Protein AF-X1L3H1-F1 (afdb_monomer_lite)

Sequence (135 aa):
ASFNFASYADCFVSENLIREFIQEKNIPLSDVAQSEVVKWKDREMDNKEKGNISIEIRKHSNDLSYLDMDYLANLVDKKDPAKEACLSRDAREYKPLRDGLAHTARLTKQAKQKLRTVYDNIKGRIVKLLAGEGG

Structure (mmCIF, N/CA/C/O backbone):
data_AF-X1L3H1-F1
#
_entry.id   AF-X1L3H1-F1
#
loop_
_atom_site.group_PDB
_atom_site.id
_atom_site.type_symbol
_atom_site.label_atom_id
_atom_site.label_alt_id
_atom_site.label_comp_id
_atom_site.label_asym_id
_atom_site.label_entity_id
_atom_site.label_seq_id
_atom_site.pdbx_PDB_ins_code
_atom_site.Cartn_x
_atom_site.Cartn_y
_atom_site.Cartn_z
_atom_site.occupancy
_atom_site.B_iso_or_equiv
_atom_site.auth_seq_id
_atom_site.auth_comp_id
_atom_site.auth_asym_id
_atom_site.auth_atom_id
_atom_site.pdbx_PDB_model_num
ATOM 1 N N . ALA A 1 1 ? 15.271 -22.513 -0.963 1.00 50.09 1 ALA A N 1
ATOM 2 C CA . ALA A 1 1 ? 15.007 -21.148 -0.457 1.00 50.09 1 ALA A CA 1
ATOM 3 C C . ALA A 1 1 ? 13.628 -21.133 0.191 1.00 50.09 1 ALA A C 1
ATOM 5 O O . ALA A 1 1 ? 12.683 -21.542 -0.465 1.00 50.09 1 ALA A O 1
ATOM 6 N N . SER A 1 2 ? 13.494 -20.730 1.457 1.00 58.44 2 SER A N 1
ATOM 7 C CA . SER A 1 2 ? 12.176 -20.621 2.102 1.00 58.44 2 SER A CA 1
ATOM 8 C C . SER A 1 2 ? 11.509 -19.326 1.645 1.00 58.44 2 SER A C 1
ATOM 10 O O . SER A 1 2 ? 12.011 -18.237 1.930 1.00 58.44 2 SER A O 1
ATOM 12 N N . PHE A 1 3 ? 10.429 -19.438 0.878 1.00 60.53 3 PHE A N 1
ATOM 13 C CA . PHE A 1 3 ? 9.717 -18.290 0.325 1.00 60.53 3 PHE A CA 1
ATOM 14 C C . PHE A 1 3 ? 8.995 -17.503 1.423 1.00 60.53 3 PHE A C 1
ATOM 16 O O . PHE A 1 3 ? 8.439 -18.082 2.354 1.00 60.53 3 PHE A O 1
ATOM 23 N N . ASN A 1 4 ? 8.977 -16.172 1.313 1.00 72.12 4 ASN A N 1
ATOM 24 C CA . ASN A 1 4 ? 8.278 -15.306 2.264 1.00 72.12 4 ASN A CA 1
ATOM 25 C C . ASN A 1 4 ? 6.812 -15.053 1.868 1.00 72.12 4 ASN A C 1
ATOM 27 O O . ASN A 1 4 ? 6.299 -13.961 2.090 1.00 72.12 4 ASN A O 1
ATOM 31 N N . PHE A 1 5 ? 6.155 -16.041 1.245 1.00 83.12 5 PHE A N 1
ATOM 32 C CA . PHE A 1 5 ? 4.827 -15.882 0.637 1.00 83.12 5 PHE A CA 1
ATOM 33 C C . PHE A 1 5 ? 3.778 -15.357 1.615 1.00 83.12 5 PHE A C 1
ATOM 35 O O . PHE A 1 5 ? 3.002 -14.488 1.242 1.00 83.12 5 PHE A O 1
ATOM 42 N N . ALA A 1 6 ? 3.806 -15.813 2.870 1.00 89.12 6 ALA A N 1
ATOM 43 C CA . ALA A 1 6 ? 2.904 -15.307 3.901 1.00 89.12 6 ALA A CA 1
ATOM 44 C C . ALA A 1 6 ? 3.066 -13.793 4.122 1.00 89.12 6 ALA A C 1
ATOM 46 O O . ALA A 1 6 ? 2.075 -13.083 4.173 1.00 89.12 6 ALA A O 1
ATOM 47 N N . SER A 1 7 ? 4.300 -13.276 4.158 1.00 91.75 7 SER A N 1
ATOM 48 C CA . SER A 1 7 ? 4.533 -11.834 4.314 1.00 91.75 7 SER A CA 1
ATOM 49 C C . SER A 1 7 ? 4.129 -11.030 3.077 1.00 91.75 7 SER A C 1
ATOM 51 O O . SER A 1 7 ? 3.600 -9.935 3.218 1.00 91.75 7 SER A O 1
ATOM 53 N N . TYR A 1 8 ? 4.331 -11.566 1.867 1.00 90.69 8 TYR A N 1
ATOM 54 C CA . TYR A 1 8 ? 3.786 -10.938 0.656 1.00 90.69 8 TYR A CA 1
ATOM 55 C C . TYR A 1 8 ? 2.255 -10.902 0.683 1.00 90.69 8 TYR A C 1
ATOM 57 O O . TYR A 1 8 ? 1.668 -9.892 0.304 1.00 90.69 8 TYR A O 1
ATOM 65 N N . ALA A 1 9 ? 1.618 -11.977 1.154 1.00 92.44 9 ALA A N 1
ATOM 66 C CA . ALA A 1 9 ? 0.175 -12.032 1.327 1.00 92.44 9 ALA A CA 1
ATOM 67 C C . ALA A 1 9 ? -0.304 -11.018 2.375 1.00 92.44 9 ALA A C 1
ATOM 69 O O . ALA A 1 9 ? -1.241 -10.284 2.090 1.00 92.44 9 ALA A O 1
ATOM 70 N N . ASP A 1 10 ? 0.360 -10.901 3.530 1.00 94.62 10 ASP A N 1
ATOM 71 C CA . ASP A 1 10 ? 0.020 -9.889 4.540 1.00 94.62 10 ASP A CA 1
ATOM 72 C C . ASP A 1 10 ? 0.088 -8.468 3.942 1.00 94.62 10 ASP A C 1
ATOM 74 O O . ASP A 1 10 ? -0.826 -7.671 4.150 1.00 94.62 10 ASP A O 1
ATOM 78 N N . CYS A 1 11 ? 1.112 -8.160 3.133 1.00 94.69 11 CYS A N 1
ATOM 79 C CA . CYS A 1 11 ? 1.208 -6.883 2.415 1.00 94.69 11 CYS A CA 1
ATOM 80 C C . CYS A 1 11 ? 0.068 -6.663 1.422 1.00 94.69 11 CYS A C 1
ATOM 82 O O . CYS A 1 11 ? -0.632 -5.651 1.477 1.00 94.69 11 CYS A O 1
ATOM 84 N N . PHE A 1 12 ? -0.142 -7.639 0.543 1.00 93.88 12 PHE A N 1
ATOM 85 C CA . PHE A 1 12 ? -1.186 -7.580 -0.468 1.00 93.88 12 PHE A CA 1
ATOM 86 C C . PHE A 1 12 ? -2.571 -7.394 0.159 1.00 93.88 12 PHE A C 1
ATOM 88 O O . PHE A 1 12 ? -3.336 -6.539 -0.281 1.00 93.88 12 PHE A O 1
ATOM 95 N N . VAL A 1 13 ? -2.899 -8.163 1.198 1.00 95.62 13 VAL A N 1
ATOM 96 C CA . VAL A 1 13 ? -4.204 -8.073 1.860 1.00 95.62 13 VAL A CA 1
ATOM 97 C C . VAL A 1 13 ? -4.339 -6.743 2.601 1.00 95.62 13 VAL A C 1
ATOM 99 O O . VAL A 1 13 ? -5.393 -6.126 2.505 1.00 95.62 13 VAL A O 1
ATOM 102 N N . SER A 1 14 ? -3.293 -6.258 3.281 1.00 96.50 14 SER A N 1
ATOM 103 C CA . SER A 1 14 ? -3.345 -4.966 3.985 1.00 96.50 14 SER A CA 1
ATOM 104 C C . SER A 1 14 ? -3.719 -3.816 3.045 1.00 96.50 14 SER A C 1
ATOM 106 O O . SER A 1 14 ? -4.617 -3.041 3.357 1.00 96.50 14 SER A O 1
ATOM 108 N N . GLU A 1 15 ? -3.067 -3.715 1.882 1.00 95.81 15 GLU A N 1
ATOM 109 C CA . GLU A 1 15 ? -3.351 -2.642 0.920 1.00 95.81 15 GLU A CA 1
ATOM 110 C C . GLU A 1 15 ? -4.745 -2.789 0.307 1.00 95.81 15 GLU A C 1
ATOM 112 O O . GLU A 1 15 ? -5.484 -1.810 0.203 1.00 95.81 15 GLU A O 1
ATOM 117 N N . ASN A 1 16 ? -5.129 -4.007 -0.087 1.00 95.62 16 ASN A N 1
ATOM 118 C CA . ASN A 1 16 ? -6.415 -4.216 -0.748 1.00 95.62 16 ASN A CA 1
ATOM 119 C C . ASN A 1 16 ? -7.609 -4.062 0.198 1.00 95.62 16 ASN A C 1
ATOM 121 O O . ASN A 1 16 ? -8.628 -3.557 -0.251 1.00 95.62 16 ASN A O 1
ATOM 125 N N . LEU A 1 17 ? -7.473 -4.367 1.493 1.00 96.25 17 LEU A N 1
ATOM 126 C CA . LEU A 1 17 ? -8.522 -4.074 2.478 1.00 96.25 17 LEU A CA 1
ATOM 127 C C . LEU A 1 17 ? -8.872 -2.581 2.514 1.00 96.25 17 LEU A C 1
ATOM 129 O O . LEU A 1 17 ? -10.044 -2.217 2.561 1.00 96.25 17 LEU A O 1
ATOM 133 N N . ILE A 1 18 ? -7.864 -1.706 2.465 1.00 97.00 18 ILE A N 1
ATOM 134 C CA . ILE A 1 18 ? -8.102 -0.258 2.457 1.00 97.00 18 ILE A CA 1
ATOM 135 C C . ILE A 1 18 ? -8.690 0.181 1.112 1.00 97.00 18 ILE A C 1
ATOM 137 O O . ILE A 1 18 ? -9.610 0.997 1.088 1.00 97.00 18 ILE A O 1
ATOM 141 N N . ARG A 1 19 ? -8.211 -0.377 -0.010 1.00 96.69 19 ARG A N 1
ATOM 142 C CA . ARG A 1 19 ? -8.785 -0.086 -1.336 1.00 96.69 19 ARG A CA 1
ATOM 143 C C . ARG A 1 19 ? -10.264 -0.464 -1.404 1.00 96.69 19 ARG A C 1
ATOM 145 O O . ARG A 1 19 ? -11.063 0.360 -1.837 1.00 96.69 19 ARG A O 1
ATOM 152 N N . GLU A 1 20 ? -10.619 -1.663 -0.951 1.00 95.31 20 GLU A N 1
ATOM 153 C CA . GLU A 1 20 ? -12.005 -2.138 -0.904 1.00 95.31 20 GLU A CA 1
ATOM 154 C C . GLU A 1 20 ? -12.868 -1.219 -0.036 1.00 95.31 20 GLU A C 1
ATOM 156 O O . GLU A 1 20 ? -13.930 -0.791 -0.480 1.00 95.31 20 GLU A O 1
ATOM 161 N N . PHE A 1 21 ? -12.378 -0.814 1.142 1.00 96.31 21 PHE A N 1
ATOM 162 C CA . PHE A 1 21 ? -13.085 0.135 2.004 1.00 96.31 21 PHE A CA 1
ATOM 163 C C . PHE A 1 21 ? -13.328 1.490 1.317 1.00 96.31 21 PHE A C 1
ATOM 165 O O . PHE A 1 21 ? -14.444 2.009 1.352 1.00 96.31 21 PHE A O 1
ATOM 172 N N . ILE A 1 22 ? -12.306 2.064 0.671 1.00 96.75 22 ILE A N 1
ATOM 173 C CA . ILE A 1 22 ? -12.417 3.333 -0.072 1.00 96.75 22 ILE A CA 1
ATOM 174 C C . ILE A 1 22 ? -13.473 3.221 -1.174 1.00 96.75 22 ILE A C 1
ATOM 176 O O . ILE A 1 22 ? -14.286 4.132 -1.334 1.00 96.75 22 ILE A O 1
ATOM 180 N N . GLN A 1 23 ? -13.479 2.108 -1.913 1.00 95.06 23 GLN A N 1
ATOM 181 C CA . GLN A 1 23 ? -14.458 1.858 -2.969 1.00 95.06 23 GLN A CA 1
ATOM 182 C C . GLN A 1 23 ? -15.873 1.706 -2.408 1.00 95.06 23 GLN A C 1
ATOM 184 O O . GLN A 1 23 ? -16.792 2.352 -2.902 1.00 95.06 23 GLN A O 1
ATOM 189 N N . GLU A 1 24 ? -16.055 0.900 -1.362 1.00 94.81 24 GLU A N 1
ATOM 190 C CA . GLU A 1 24 ? -17.360 0.660 -0.738 1.00 94.81 24 GLU A CA 1
ATOM 191 C C . GLU A 1 24 ? -17.968 1.955 -0.180 1.00 94.81 24 GLU A C 1
ATOM 193 O O . GLU A 1 24 ? -19.162 2.215 -0.332 1.00 94.81 24 GLU A O 1
ATOM 198 N N . LYS A 1 25 ? -17.136 2.803 0.43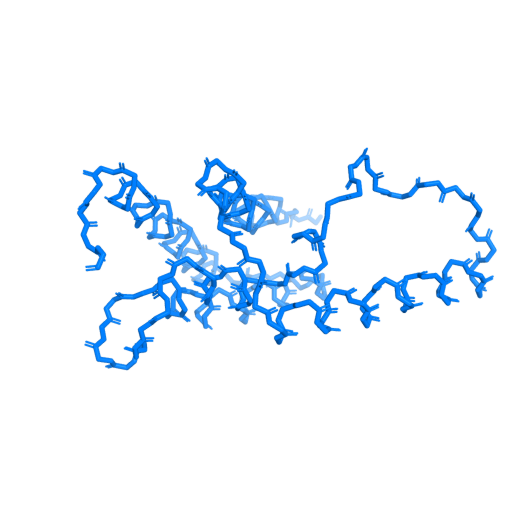3 1.00 95.25 25 LYS A N 1
ATOM 199 C CA . LYS A 1 25 ? -17.552 4.092 0.999 1.00 95.25 25 LYS A CA 1
ATOM 200 C C . LYS A 1 25 ? -17.577 5.235 -0.018 1.00 95.25 25 LYS A C 1
ATOM 202 O O . LYS A 1 25 ? -17.951 6.342 0.358 1.00 95.25 25 LYS A O 1
ATOM 207 N N . ASN A 1 26 ? -17.223 4.981 -1.281 1.00 95.19 26 ASN A N 1
ATOM 208 C CA . ASN A 1 26 ? -17.106 5.986 -2.344 1.00 95.19 26 ASN A CA 1
ATOM 209 C C . ASN A 1 26 ? -16.283 7.216 -1.916 1.00 95.19 26 ASN A C 1
ATOM 211 O O . ASN A 1 26 ? -16.664 8.357 -2.180 1.00 95.19 26 ASN A O 1
ATOM 215 N N . ILE A 1 27 ? -15.165 6.990 -1.220 1.00 95.88 27 ILE A N 1
ATOM 216 C CA . ILE A 1 27 ? -14.309 8.080 -0.741 1.00 95.88 27 ILE A CA 1
ATOM 217 C C . ILE A 1 27 ? -13.592 8.705 -1.951 1.00 95.88 27 ILE A C 1
ATOM 219 O O . ILE A 1 27 ? -12.885 7.990 -2.668 1.00 95.88 27 ILE A O 1
ATOM 223 N N . PRO A 1 28 ? -13.750 10.020 -2.200 1.00 96.06 28 PRO A N 1
ATOM 224 C CA . PRO A 1 28 ? -13.120 10.677 -3.336 1.00 96.06 28 PRO A CA 1
ATOM 225 C C . PRO A 1 28 ? -11.605 10.796 -3.145 1.00 96.06 28 PRO A C 1
ATOM 227 O O . PRO A 1 28 ? -11.104 10.941 -2.028 1.00 96.06 28 PRO A O 1
ATOM 230 N N . LEU A 1 29 ? -10.867 10.789 -4.256 1.00 97.06 29 LEU A N 1
ATOM 231 C CA . LEU A 1 29 ? -9.436 11.074 -4.236 1.00 97.06 29 LEU A CA 1
ATOM 232 C C . LEU A 1 29 ? -9.192 12.551 -3.920 1.00 97.06 29 LEU A C 1
ATOM 234 O O . LEU A 1 29 ? -9.860 13.433 -4.451 1.00 97.06 29 LEU A O 1
ATOM 238 N N . SER A 1 30 ? -8.196 12.815 -3.075 1.00 96.50 30 SER A N 1
ATOM 239 C CA . SER A 1 30 ? -7.659 14.169 -2.903 1.00 96.50 30 SER A CA 1
ATOM 240 C C . SER A 1 30 ? -6.818 14.581 -4.114 1.00 96.50 30 SER A C 1
ATOM 242 O O . SER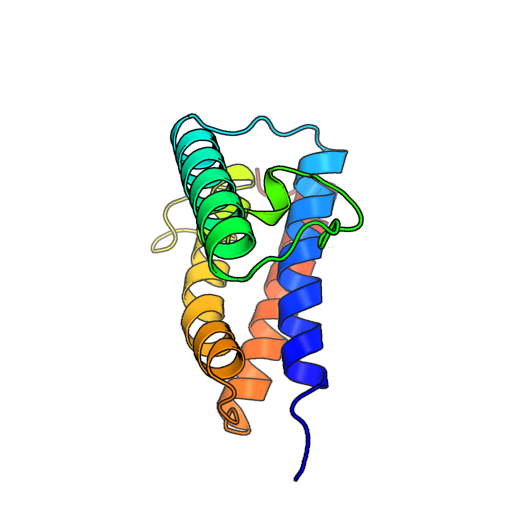 A 1 30 ? -6.244 13.718 -4.778 1.00 96.50 30 SER A O 1
ATOM 244 N N . ASP A 1 31 ? -6.641 15.885 -4.340 1.00 97.06 31 ASP A N 1
ATOM 245 C CA . ASP A 1 31 ? -5.792 16.412 -5.426 1.00 97.06 31 ASP A CA 1
ATOM 246 C C . ASP A 1 31 ? -4.365 15.843 -5.390 1.00 97.06 31 ASP A C 1
ATOM 248 O O . ASP A 1 31 ? -3.765 15.516 -6.416 1.00 97.06 31 ASP A O 1
ATOM 252 N N . VAL A 1 32 ? -3.828 15.675 -4.179 1.00 96.25 32 VAL A N 1
ATOM 253 C CA . VAL A 1 32 ? -2.501 15.097 -3.941 1.00 96.25 32 VAL A CA 1
ATOM 254 C C . VAL A 1 32 ? -2.463 13.619 -4.343 1.00 96.25 32 VAL A C 1
ATOM 256 O O . VAL A 1 32 ? -1.514 13.190 -4.996 1.00 96.25 32 VAL A O 1
ATOM 259 N N . ALA A 1 33 ? -3.505 12.845 -4.020 1.00 97.19 33 ALA A N 1
ATOM 260 C CA . ALA A 1 33 ? -3.616 11.451 -4.451 1.00 97.19 33 ALA A CA 1
ATOM 261 C C . ALA A 1 33 ? -3.808 11.343 -5.972 1.00 97.19 33 ALA A C 1
ATOM 263 O O . ALA A 1 33 ? -3.139 10.536 -6.612 1.00 97.19 33 ALA A O 1
ATOM 264 N N . GLN A 1 34 ? -4.653 12.187 -6.567 1.00 97.75 34 GLN A N 1
ATOM 265 C CA . GLN A 1 34 ? -4.877 12.212 -8.013 1.00 97.75 34 GLN A CA 1
ATOM 266 C C . GLN A 1 34 ? -3.579 12.498 -8.779 1.00 97.75 34 GLN A C 1
ATOM 268 O O . GLN A 1 34 ? -3.293 11.850 -9.785 1.00 97.75 34 GLN A O 1
ATOM 273 N N . SER A 1 35 ? -2.770 13.432 -8.275 1.00 97.94 35 SER A N 1
ATOM 274 C CA . SER A 1 35 ? -1.481 13.791 -8.874 1.0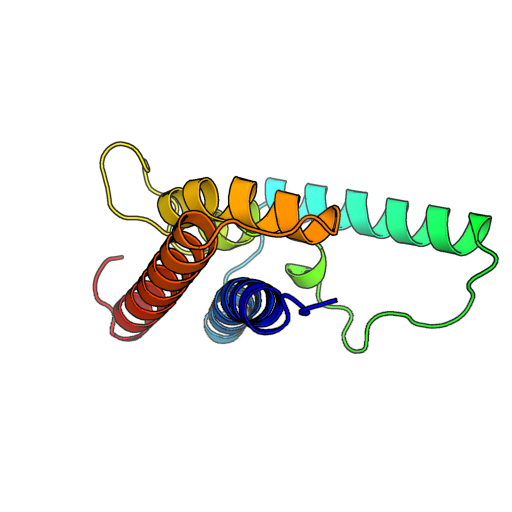0 97.94 35 SER A CA 1
ATOM 275 C C . SER A 1 35 ? -0.497 12.615 -8.855 1.00 97.94 35 SER A C 1
ATOM 277 O O . SER A 1 35 ? 0.195 12.363 -9.842 1.00 97.94 35 SER A O 1
ATOM 279 N N . GLU A 1 36 ? -0.463 11.855 -7.757 1.00 98.00 36 GLU A N 1
ATOM 280 C CA . GLU A 1 36 ? 0.374 10.656 -7.653 1.00 98.00 36 GLU A CA 1
ATOM 281 C C . GLU A 1 36 ? -0.106 9.543 -8.600 1.00 98.00 36 GLU A C 1
ATOM 283 O O . GLU A 1 36 ? 0.718 8.888 -9.239 1.00 98.00 36 GLU A O 1
ATOM 288 N N . VAL A 1 37 ? -1.424 9.365 -8.761 1.00 97.94 37 VAL A N 1
ATOM 289 C CA . VAL A 1 37 ? -1.985 8.414 -9.735 1.00 97.94 37 VAL A CA 1
ATOM 290 C C . VAL A 1 37 ? -1.529 8.744 -11.154 1.00 97.94 37 VAL A C 1
ATOM 292 O O . VAL A 1 37 ? -1.049 7.852 -11.852 1.00 97.94 37 VAL A O 1
ATOM 295 N N . VAL A 1 38 ? -1.655 10.005 -11.581 1.00 97.81 38 VAL A N 1
ATOM 296 C CA . VAL A 1 38 ? -1.242 10.440 -12.929 1.00 97.81 38 VAL A CA 1
ATOM 297 C C . VAL A 1 38 ? 0.239 10.140 -13.153 1.00 97.81 38 VAL A C 1
ATOM 299 O O . VAL A 1 38 ? 0.589 9.431 -14.093 1.00 97.81 38 VAL A O 1
ATOM 302 N N . LYS A 1 39 ? 1.098 10.550 -12.216 1.00 98.06 39 LYS A N 1
ATOM 303 C CA . LYS A 1 39 ? 2.544 10.292 -12.263 1.00 98.06 39 LYS A CA 1
ATOM 304 C C . LYS A 1 39 ? 2.887 8.810 -12.455 1.00 98.06 39 LYS A C 1
ATOM 306 O O . LYS A 1 39 ? 3.797 8.487 -13.220 1.00 98.06 39 LYS A O 1
ATOM 311 N N . TRP A 1 40 ? 2.215 7.894 -11.750 1.00 97.31 40 TRP A N 1
ATOM 312 C CA . TRP A 1 40 ? 2.502 6.461 -11.890 1.00 97.31 40 TRP A CA 1
ATOM 313 C C . TRP A 1 40 ? 1.889 5.833 -13.139 1.00 97.31 40 TRP A C 1
ATOM 315 O O . TRP A 1 40 ? 2.489 4.896 -13.666 1.00 97.31 40 TRP A O 1
ATOM 325 N N . LYS A 1 41 ? 0.758 6.344 -13.638 1.00 95.94 41 LYS A N 1
ATOM 326 C CA . LYS A 1 41 ? 0.209 5.950 -14.944 1.00 95.94 41 LYS A CA 1
ATOM 327 C C . LYS A 1 41 ? 1.160 6.326 -16.076 1.00 95.94 41 LYS A C 1
ATOM 329 O O . LYS A 1 41 ? 1.504 5.460 -16.877 1.00 95.94 41 LYS A O 1
ATOM 334 N N . ASP A 1 42 ? 1.656 7.560 -16.077 1.00 97.00 42 ASP A N 1
ATOM 335 C CA . ASP A 1 42 ? 2.608 8.039 -17.084 1.00 97.00 42 ASP A CA 1
ATOM 336 C C . ASP A 1 42 ? 3.896 7.211 -17.043 1.00 97.00 42 ASP A C 1
ATOM 338 O O . ASP A 1 42 ? 4.365 6.701 -18.057 1.00 97.00 42 ASP A O 1
ATOM 342 N N . ARG A 1 43 ? 4.426 6.956 -15.839 1.00 97.25 43 ARG A N 1
ATOM 343 C CA . ARG A 1 43 ? 5.614 6.109 -15.674 1.00 97.25 43 ARG A CA 1
ATOM 344 C C . ARG A 1 43 ? 5.386 4.664 -16.125 1.00 97.25 43 ARG A C 1
ATOM 346 O O . ARG A 1 43 ? 6.314 4.029 -16.625 1.00 97.25 43 ARG A O 1
ATOM 353 N N . GLU A 1 44 ? 4.200 4.109 -15.892 1.00 95.69 44 GLU A N 1
ATOM 354 C CA . GLU A 1 44 ? 3.839 2.772 -16.369 1.00 95.69 44 GLU A CA 1
ATOM 355 C C . GLU A 1 44 ? 3.811 2.731 -17.899 1.00 95.69 44 GLU A C 1
ATOM 357 O O . GLU A 1 44 ? 4.416 1.830 -18.478 1.00 95.69 44 GLU A O 1
ATOM 362 N N . MET A 1 45 ? 3.194 3.727 -18.539 1.00 95.56 45 MET A N 1
ATOM 363 C CA . MET A 1 45 ? 3.163 3.879 -19.994 1.00 95.56 45 MET A CA 1
ATOM 364 C C . MET A 1 45 ? 4.580 3.975 -20.578 1.00 95.56 45 MET A C 1
ATOM 366 O O . MET A 1 45 ? 4.947 3.142 -21.406 1.00 95.56 45 MET A O 1
ATOM 370 N N . ASP A 1 46 ? 5.417 4.878 -20.064 1.00 97.69 46 ASP A N 1
ATOM 371 C CA . ASP A 1 46 ? 6.811 5.040 -20.498 1.00 97.69 46 ASP A CA 1
ATOM 372 C C . ASP A 1 46 ? 7.616 3.735 -20.387 1.00 97.69 46 ASP A C 1
ATOM 374 O O . ASP A 1 46 ? 8.436 3.402 -21.247 1.00 97.69 46 ASP A O 1
ATOM 378 N N . ASN A 1 47 ? 7.425 2.989 -19.295 1.00 97.62 47 ASN A N 1
ATOM 379 C CA . ASN A 1 47 ? 8.123 1.725 -19.077 1.00 97.62 47 ASN A CA 1
ATOM 380 C C . ASN A 1 47 ? 7.596 0.613 -19.988 1.00 97.62 47 ASN A C 1
ATOM 382 O O . ASN A 1 47 ? 8.387 -0.219 -20.433 1.00 97.62 47 ASN A O 1
ATOM 386 N N . LYS A 1 48 ? 6.287 0.591 -20.273 1.00 97.44 48 LYS A N 1
ATOM 387 C CA . LYS A 1 48 ? 5.693 -0.334 -21.244 1.00 97.44 48 LYS A CA 1
ATOM 388 C C . LYS A 1 48 ? 6.276 -0.092 -22.633 1.00 97.44 48 LYS A C 1
ATOM 390 O O . LYS A 1 48 ? 6.706 -1.051 -23.267 1.00 97.44 48 LYS A O 1
ATOM 395 N N . GLU A 1 49 ? 6.369 1.163 -23.066 1.00 97.56 49 GLU A N 1
ATOM 396 C CA . GLU A 1 49 ? 6.963 1.527 -24.356 1.00 97.56 49 GLU A CA 1
ATOM 397 C C . GLU A 1 49 ? 8.435 1.115 -24.441 1.00 97.56 49 GLU A C 1
ATOM 399 O O . GLU A 1 49 ? 8.821 0.363 -25.337 1.00 97.56 49 GLU A O 1
ATOM 404 N N . LYS A 1 50 ? 9.254 1.516 -23.459 1.00 98.06 50 LYS A N 1
ATOM 405 C CA . LYS A 1 50 ? 10.681 1.143 -23.399 1.00 98.06 50 LYS A CA 1
ATOM 406 C C . LYS A 1 50 ? 10.894 -0.369 -23.325 1.00 98.06 50 LYS A C 1
ATOM 408 O O . LYS A 1 50 ? 11.898 -0.873 -23.819 1.00 98.06 50 LYS A O 1
ATOM 413 N N . GLY A 1 51 ? 9.967 -1.083 -22.690 1.00 97.75 51 GLY A N 1
ATOM 414 C CA . GLY A 1 51 ? 9.993 -2.534 -22.536 1.00 97.75 51 GLY A CA 1
ATOM 415 C C . GLY A 1 51 ? 9.362 -3.315 -23.690 1.00 97.75 51 GLY A C 1
ATOM 416 O O . GLY A 1 51 ? 9.335 -4.541 -23.611 1.00 97.75 51 GLY A O 1
ATOM 417 N N . ASN A 1 52 ? 8.843 -2.650 -24.730 1.00 97.56 52 ASN A N 1
ATOM 418 C CA . ASN A 1 52 ? 8.077 -3.276 -25.814 1.00 97.56 52 ASN A CA 1
ATOM 419 C C . ASN A 1 52 ? 6.891 -4.135 -25.305 1.00 97.56 52 ASN A C 1
ATOM 421 O O . ASN A 1 52 ? 6.644 -5.246 -25.776 1.00 97.56 52 ASN A O 1
ATOM 425 N N . ILE A 1 53 ? 6.170 -3.636 -24.296 1.00 97.44 53 ILE A N 1
ATOM 426 C CA . ILE A 1 53 ? 5.010 -4.297 -23.686 1.00 97.44 53 ILE A CA 1
ATOM 427 C C . ILE A 1 53 ? 3.728 -3.627 -24.184 1.00 97.44 53 ILE A C 1
ATOM 429 O O . ILE A 1 53 ? 3.326 -2.577 -23.688 1.00 97.44 53 ILE A O 1
ATOM 433 N N . SER A 1 54 ? 3.032 -4.279 -25.114 1.00 95.56 54 SER A N 1
ATOM 434 C CA . SER A 1 54 ? 1.739 -3.804 -25.639 1.00 95.56 54 SER A CA 1
ATOM 435 C C . SER A 1 54 ? 0.518 -4.476 -24.999 1.00 95.56 54 SER A C 1
ATOM 437 O O . SER A 1 54 ? -0.609 -4.179 -25.381 1.00 95.56 54 SER A O 1
ATOM 439 N N . ILE A 1 55 ? 0.716 -5.386 -24.040 1.00 94.06 55 ILE A N 1
ATOM 440 C CA . ILE A 1 55 ? -0.379 -6.075 -23.340 1.00 94.06 55 ILE A CA 1
ATOM 441 C C . ILE A 1 55 ? -0.867 -5.291 -22.116 1.00 94.06 55 ILE A C 1
ATOM 443 O O . ILE A 1 55 ? -0.138 -4.475 -21.540 1.00 94.06 55 ILE A O 1
ATOM 447 N N . GLU A 1 56 ? -2.093 -5.581 -21.686 1.00 91.31 56 GLU A N 1
ATOM 448 C CA . GLU A 1 56 ? -2.610 -5.136 -20.392 1.00 91.31 56 GLU A CA 1
ATOM 449 C C . GLU A 1 56 ? -1.970 -5.928 -19.249 1.00 91.31 56 GLU A C 1
ATOM 451 O O . GLU A 1 56 ? -1.925 -7.158 -19.279 1.00 91.31 56 GLU A O 1
ATOM 456 N N . ILE A 1 57 ? -1.476 -5.221 -18.228 1.00 91.25 57 ILE A N 1
ATOM 457 C CA . ILE A 1 57 ? -0.781 -5.830 -17.077 1.00 91.25 57 ILE A CA 1
ATOM 458 C C . ILE A 1 57 ? -1.609 -5.796 -15.786 1.00 91.25 57 ILE A C 1
ATOM 460 O O . ILE A 1 57 ? -1.276 -6.479 -14.818 1.00 91.25 57 ILE A O 1
ATOM 464 N N . ARG A 1 58 ? -2.707 -5.030 -15.762 1.00 90.00 58 ARG A N 1
ATOM 465 C CA . ARG A 1 58 ? -3.644 -4.948 -14.634 1.00 90.00 58 ARG A CA 1
ATOM 466 C C . ARG A 1 58 ? -4.999 -5.477 -15.073 1.00 90.00 58 ARG A C 1
ATOM 468 O O . ARG A 1 58 ? -5.543 -5.042 -16.078 1.00 90.00 58 ARG A O 1
ATOM 475 N N . LYS A 1 59 ? -5.575 -6.384 -14.281 1.00 86.69 59 LYS A N 1
ATOM 476 C CA . LYS A 1 59 ? -6.921 -6.920 -14.543 1.00 86.69 59 LYS A CA 1
ATOM 477 C C . LYS A 1 59 ? -8.011 -5.848 -14.412 1.00 86.69 59 LYS A C 1
ATOM 479 O O . LYS A 1 59 ? -9.017 -5.903 -15.108 1.00 86.69 59 LYS A O 1
ATOM 484 N N . HIS A 1 60 ? -7.807 -4.893 -13.507 1.00 81.12 60 HIS A N 1
ATOM 485 C CA . HIS A 1 60 ? -8.723 -3.789 -13.252 1.00 81.12 60 HIS A CA 1
ATOM 486 C C . HIS A 1 60 ? -7.925 -2.485 -13.217 1.00 81.12 60 HIS A C 1
ATOM 488 O O . HIS A 1 60 ? -7.044 -2.321 -12.370 1.00 81.12 60 HIS A O 1
ATOM 494 N N . SER A 1 61 ? -8.227 -1.560 -14.126 1.00 72.50 61 SER A N 1
ATOM 495 C CA . SER A 1 61 ? -7.645 -0.217 -14.151 1.00 72.50 61 SER A CA 1
ATOM 496 C C . SER A 1 61 ? -8.348 0.672 -13.120 1.00 72.50 61 SER A C 1
ATOM 498 O O . SER A 1 61 ? -9.179 1.509 -13.463 1.00 72.50 61 SER A O 1
ATOM 500 N N . ASN A 1 62 ? -8.068 0.440 -11.837 1.00 87.12 62 ASN A N 1
ATOM 501 C CA . ASN A 1 62 ? -8.501 1.325 -10.758 1.00 87.12 62 ASN A CA 1
ATOM 502 C C . ASN A 1 62 ? -7.336 2.231 -10.338 1.00 87.12 62 ASN A C 1
ATOM 504 O O . ASN A 1 62 ? -6.241 1.742 -10.047 1.00 87.12 62 ASN A O 1
ATOM 508 N N . ASP A 1 63 ? -7.601 3.530 -10.246 1.00 94.69 63 ASP A N 1
ATOM 509 C CA . ASP A 1 63 ? -6.686 4.573 -9.782 1.00 94.69 63 ASP A CA 1
ATOM 510 C C . ASP A 1 63 ? -6.085 4.248 -8.406 1.00 94.69 63 ASP A C 1
ATOM 512 O O . ASP A 1 63 ? -4.888 4.436 -8.196 1.00 94.69 63 ASP A O 1
ATOM 516 N N . LEU A 1 64 ? -6.847 3.612 -7.509 1.00 96.19 64 LEU A N 1
ATOM 517 C CA . LEU A 1 64 ? -6.343 3.172 -6.200 1.00 96.19 64 LEU A CA 1
ATOM 518 C C . LEU A 1 64 ? -5.189 2.161 -6.285 1.00 96.19 64 LEU A C 1
ATOM 520 O O . LEU A 1 64 ? -4.420 2.022 -5.334 1.00 96.19 64 LEU A O 1
ATOM 524 N N . SER A 1 65 ? -5.046 1.443 -7.404 1.00 94.25 65 SER A N 1
ATOM 525 C CA . SER A 1 65 ? -3.939 0.498 -7.620 1.00 94.25 65 SER A CA 1
ATOM 526 C C . SER A 1 65 ? -2.599 1.178 -7.935 1.00 94.25 65 SER A C 1
ATOM 528 O O . SER A 1 65 ? -1.569 0.500 -7.982 1.00 94.25 65 SER A O 1
ATOM 530 N N . TYR A 1 66 ? -2.611 2.500 -8.132 1.00 95.81 66 TYR A N 1
ATOM 531 C CA . TYR A 1 66 ? -1.429 3.351 -8.285 1.00 95.81 66 TYR A CA 1
ATOM 532 C C . TYR A 1 66 ? -1.048 4.076 -6.985 1.00 95.81 66 TYR A C 1
ATOM 534 O O . TYR A 1 66 ? -0.047 4.786 -6.952 1.00 95.81 66 TYR A O 1
ATOM 542 N N . LEU A 1 67 ? -1.821 3.884 -5.913 1.00 96.75 67 LEU A N 1
ATOM 543 C CA . LEU A 1 67 ? -1.559 4.465 -4.602 1.00 96.75 67 LEU A CA 1
ATOM 544 C C . LEU A 1 67 ? -0.916 3.435 -3.669 1.00 96.75 67 LEU A C 1
ATOM 546 O O . LEU A 1 67 ? -1.341 2.273 -3.602 1.00 96.75 67 LEU A O 1
ATOM 550 N N . ASP A 1 68 ? 0.108 3.888 -2.946 1.00 94.88 68 ASP A N 1
ATOM 551 C CA . ASP A 1 68 ? 0.719 3.138 -1.853 1.00 94.88 68 ASP A CA 1
ATOM 552 C C . ASP A 1 68 ? -0.092 3.280 -0.552 1.00 94.88 68 ASP A C 1
ATOM 554 O O . ASP A 1 68 ? -1.086 4.009 -0.476 1.00 94.88 68 ASP A O 1
ATOM 558 N N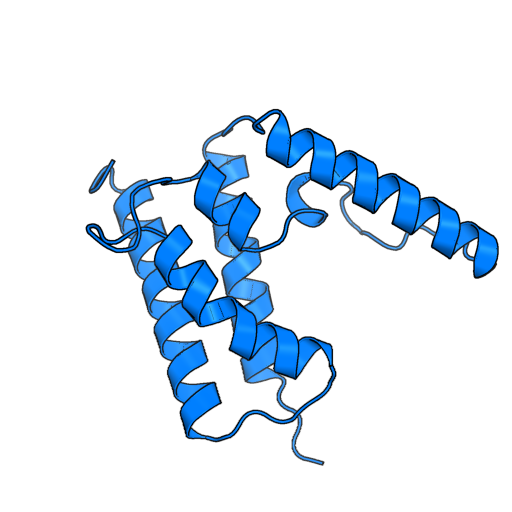 . MET A 1 69 ? 0.340 2.566 0.488 1.00 95.31 69 MET A N 1
ATOM 559 C CA . MET A 1 69 ? -0.345 2.549 1.780 1.00 95.31 69 MET A CA 1
ATOM 560 C C . MET A 1 69 ? -0.485 3.943 2.415 1.00 95.31 69 MET A C 1
ATOM 562 O O . MET A 1 69 ? -1.482 4.188 3.088 1.00 95.31 69 MET A O 1
ATOM 566 N N . ASP A 1 70 ? 0.464 4.863 2.203 1.00 94.88 70 ASP A N 1
ATOM 567 C CA . ASP A 1 70 ? 0.412 6.196 2.815 1.00 94.88 70 ASP A CA 1
ATOM 568 C C . ASP A 1 70 ? -0.735 7.019 2.218 1.00 94.88 70 ASP A C 1
ATOM 570 O O . ASP A 1 70 ? -1.506 7.646 2.950 1.00 94.88 70 ASP A O 1
ATOM 574 N N . TYR A 1 71 ? -0.882 6.999 0.891 1.00 96.88 71 TYR A N 1
ATOM 575 C CA . TYR A 1 71 ? -1.996 7.670 0.222 1.00 96.88 71 TYR A CA 1
ATOM 576 C C . TYR A 1 71 ? -3.335 7.032 0.590 1.00 96.88 71 TYR A C 1
ATOM 578 O O . TYR A 1 71 ? -4.267 7.752 0.941 1.00 96.88 71 TYR A O 1
ATOM 586 N N . LEU A 1 72 ? -3.422 5.698 0.559 1.00 97.38 72 LEU A N 1
ATOM 587 C CA . LEU A 1 72 ? -4.649 4.971 0.896 1.00 97.38 72 LEU A CA 1
ATOM 588 C C . LEU A 1 72 ? -5.101 5.258 2.336 1.00 97.38 72 LEU A C 1
ATOM 590 O O . LEU A 1 72 ? -6.257 5.603 2.562 1.00 97.38 72 LEU A O 1
ATOM 594 N N . ALA A 1 73 ? -4.187 5.190 3.305 1.00 96.25 73 ALA A N 1
ATOM 595 C CA . ALA A 1 73 ? -4.484 5.486 4.703 1.00 96.25 73 ALA A CA 1
ATOM 596 C C . ALA A 1 73 ? -4.958 6.935 4.908 1.00 96.25 73 ALA A C 1
ATOM 598 O O . ALA A 1 73 ? -5.953 7.181 5.588 1.00 96.25 73 ALA A O 1
ATOM 599 N N . ASN A 1 74 ? -4.295 7.899 4.262 1.00 95.75 74 ASN A N 1
ATOM 600 C CA . ASN A 1 74 ? -4.662 9.313 4.362 1.00 95.75 74 ASN A CA 1
ATOM 601 C C . ASN A 1 74 ? -6.022 9.649 3.727 1.00 95.75 74 ASN A C 1
ATOM 603 O O . ASN A 1 74 ? -6.577 10.699 4.041 1.00 95.75 74 ASN A O 1
ATOM 607 N N . LEU A 1 75 ? -6.556 8.814 2.835 1.00 96.31 75 LEU A N 1
ATOM 608 C CA . LEU A 1 75 ? -7.912 8.999 2.309 1.00 96.31 75 LEU A CA 1
ATOM 609 C C . LEU A 1 75 ? -8.980 8.570 3.321 1.00 96.31 75 LEU A C 1
ATOM 611 O O . LEU A 1 75 ? -10.072 9.127 3.320 1.00 96.31 75 LEU A O 1
ATOM 615 N N . VAL A 1 76 ? -8.674 7.595 4.178 1.00 94.88 76 VAL A N 1
ATOM 616 C CA . VAL A 1 76 ? -9.663 6.968 5.060 1.00 94.88 76 VAL A CA 1
ATOM 617 C C . VAL A 1 76 ? -9.797 7.686 6.399 1.00 94.88 76 VAL A C 1
ATOM 619 O O . VAL A 1 76 ? -10.913 7.981 6.817 1.00 94.88 76 VAL A O 1
ATOM 622 N N . ASP A 1 77 ? -8.695 7.958 7.097 1.00 90.38 77 ASP A N 1
ATOM 623 C CA . ASP A 1 77 ? -8.761 8.438 8.483 1.00 90.38 77 ASP A CA 1
ATOM 624 C C . ASP A 1 77 ? -7.558 9.305 8.883 1.00 90.38 77 ASP A C 1
ATOM 626 O O . ASP A 1 77 ? -6.927 9.131 9.931 1.00 90.38 77 ASP A O 1
ATOM 630 N N . LYS A 1 78 ? -7.242 10.279 8.030 1.00 90.06 78 LYS A N 1
ATOM 631 C CA . LYS A 1 78 ? -6.136 11.214 8.242 1.00 90.06 78 LYS A CA 1
ATOM 632 C C . LYS A 1 78 ? -6.249 11.947 9.585 1.00 90.06 78 LYS A C 1
ATOM 634 O O . LYS A 1 78 ? -7.041 12.873 9.738 1.00 90.06 78 LYS A O 1
ATOM 639 N N . LYS A 1 79 ? -5.387 11.572 10.529 1.00 90.44 79 LYS A N 1
ATOM 640 C CA . LYS A 1 79 ? -5.196 12.207 11.848 1.00 90.44 79 LYS A CA 1
ATOM 641 C C . LYS A 1 79 ? -3.705 12.362 12.128 1.00 90.44 79 LYS A C 1
ATOM 643 O O . LYS A 1 79 ? -2.888 11.833 11.374 1.00 90.44 79 LYS A O 1
ATOM 648 N N . ASP A 1 80 ? -3.336 13.065 13.199 1.00 89.44 80 ASP A N 1
ATOM 649 C CA . ASP A 1 80 ? -1.935 13.160 13.625 1.00 89.44 80 ASP A CA 1
ATOM 650 C C . ASP A 1 80 ? -1.462 11.799 14.183 1.00 89.44 80 ASP A C 1
ATOM 652 O O . ASP A 1 80 ? -1.856 11.422 15.290 1.00 89.44 80 ASP A O 1
ATOM 656 N N . PRO A 1 81 ? -0.598 11.054 13.466 1.00 87.81 81 PRO A N 1
ATOM 657 C CA . PRO A 1 81 ? -0.180 9.714 13.881 1.00 87.81 81 PRO A CA 1
ATOM 658 C C . PRO A 1 81 ? 0.699 9.713 15.138 1.00 87.81 81 PRO A C 1
ATOM 660 O O . PRO A 1 81 ? 0.937 8.649 15.707 1.00 87.81 81 PRO A O 1
ATOM 663 N N . ALA A 1 82 ? 1.213 10.873 15.568 1.00 87.69 82 ALA A N 1
ATOM 664 C CA . ALA A 1 82 ? 1.951 10.991 16.823 1.00 87.69 82 ALA A CA 1
ATOM 665 C C . ALA A 1 82 ? 1.023 11.111 18.041 1.00 87.69 82 ALA A C 1
ATOM 667 O O . ALA A 1 82 ? 1.449 10.834 19.160 1.00 87.69 82 ALA A O 1
ATOM 668 N N . LYS A 1 83 ? -0.232 11.523 17.834 1.00 88.62 83 LYS A N 1
ATOM 669 C CA . LYS A 1 83 ? -1.186 11.815 18.912 1.00 88.62 83 LYS A CA 1
ATOM 670 C C . LYS A 1 83 ? -2.333 10.822 18.966 1.00 88.62 83 LYS A C 1
ATOM 672 O O . LYS A 1 83 ? -2.820 10.505 20.045 1.00 88.62 83 LYS A O 1
ATOM 677 N N . GLU A 1 84 ? -2.748 10.319 17.812 1.00 86.56 84 GLU A N 1
ATOM 678 C CA . GLU A 1 84 ? -3.956 9.523 17.674 1.00 86.56 84 GLU A CA 1
ATOM 679 C C . GLU A 1 84 ? -3.666 8.208 16.955 1.00 86.56 84 GLU A C 1
ATOM 681 O O . GLU A 1 84 ? -2.749 8.083 16.142 1.00 86.56 84 GLU A O 1
ATOM 686 N N . ALA A 1 85 ? -4.467 7.188 17.259 1.00 87.25 85 ALA A N 1
ATOM 687 C CA . ALA A 1 85 ? -4.486 5.997 16.427 1.00 87.25 85 ALA A CA 1
ATOM 688 C C . ALA A 1 85 ? -5.127 6.360 15.078 1.00 87.25 85 ALA A C 1
ATOM 690 O O . ALA A 1 85 ? -6.252 6.866 15.070 1.00 87.25 85 ALA A O 1
ATOM 691 N N . CYS A 1 86 ? -4.432 6.074 13.973 1.00 92.62 86 CYS A N 1
ATOM 692 C CA . CYS A 1 86 ? -4.887 6.231 12.586 1.00 92.62 86 CYS A CA 1
ATOM 693 C C . CYS A 1 86 ? -4.185 5.247 11.648 1.00 92.62 86 CYS A C 1
ATOM 695 O O . CYS A 1 86 ? -3.084 4.789 11.969 1.00 92.62 86 CYS A O 1
ATOM 697 N N . LEU A 1 87 ? -4.784 4.950 10.489 1.00 95.50 87 LEU A N 1
ATOM 698 C CA . LEU A 1 87 ? -4.152 4.079 9.493 1.00 95.50 87 LEU A CA 1
ATOM 699 C C . LEU A 1 87 ? -2.843 4.689 8.995 1.00 95.50 87 LEU A C 1
ATOM 701 O O . LEU A 1 87 ? -1.924 3.950 8.666 1.00 95.50 87 LEU A O 1
ATOM 705 N N . SER A 1 88 ? -2.695 6.019 9.003 1.00 94.62 88 SER A N 1
ATOM 706 C CA . SER A 1 88 ? -1.433 6.671 8.631 1.00 94.62 88 SER A CA 1
ATOM 707 C C . SER A 1 88 ? -0.283 6.299 9.576 1.00 94.62 88 SER A C 1
ATOM 709 O O . SER A 1 88 ? 0.878 6.306 9.167 1.00 94.62 88 SER A O 1
ATOM 711 N N . ARG A 1 89 ? -0.567 5.955 10.841 1.00 94.44 89 ARG A N 1
ATOM 712 C CA . ARG A 1 89 ? 0.446 5.426 11.766 1.00 94.44 89 ARG A CA 1
ATOM 713 C C . ARG A 1 89 ? 0.830 3.998 11.392 1.00 94.44 89 ARG A C 1
ATOM 715 O O . ARG A 1 89 ? 2.018 3.696 11.315 1.00 94.44 89 ARG A O 1
ATOM 722 N N . ASP A 1 90 ? -0.158 3.153 11.112 1.00 94.62 90 ASP A N 1
ATOM 723 C CA . ASP A 1 90 ? 0.077 1.772 10.685 1.00 94.62 90 ASP A CA 1
ATOM 724 C C . ASP A 1 90 ? 0.821 1.722 9.336 1.00 94.62 90 ASP A C 1
ATOM 726 O O . ASP A 1 90 ? 1.739 0.923 9.171 1.00 94.62 90 ASP A O 1
ATOM 730 N N . ALA A 1 91 ? 0.522 2.640 8.410 1.00 94.88 91 ALA A N 1
ATOM 731 C CA . ALA A 1 91 ? 1.215 2.796 7.130 1.00 94.88 91 ALA A CA 1
ATOM 732 C C . ALA A 1 91 ? 2.717 3.088 7.305 1.00 94.88 91 ALA A C 1
ATOM 734 O O . ALA A 1 91 ? 3.555 2.479 6.634 1.00 94.88 91 ALA A O 1
ATOM 735 N N . ARG A 1 92 ? 3.082 3.938 8.278 1.00 94.56 92 ARG A N 1
ATOM 736 C CA . ARG A 1 92 ? 4.488 4.229 8.611 1.00 94.56 92 ARG A CA 1
ATOM 737 C C . ARG A 1 92 ? 5.235 3.005 9.133 1.00 94.56 92 ARG A C 1
ATOM 739 O O . ARG A 1 92 ? 6.406 2.829 8.808 1.00 94.56 92 ARG A O 1
ATOM 746 N N . GLU A 1 93 ? 4.583 2.164 9.935 1.00 94.25 93 GLU A N 1
ATOM 747 C CA . GLU A 1 93 ? 5.183 0.918 10.434 1.00 94.25 93 GLU A CA 1
ATOM 748 C C . GLU A 1 93 ? 5.243 -0.171 9.354 1.00 94.25 93 GLU A C 1
ATOM 750 O O . GLU A 1 93 ? 6.201 -0.944 9.289 1.00 94.25 93 GLU A O 1
ATOM 755 N N . TYR A 1 94 ? 4.234 -0.210 8.487 1.00 94.75 94 TYR A N 1
ATOM 756 C CA . TYR A 1 94 ? 4.115 -1.118 7.353 1.00 94.75 94 TYR A CA 1
ATOM 757 C C . TYR A 1 94 ? 5.225 -0.908 6.313 1.00 94.75 94 TYR A C 1
ATOM 759 O O . TYR A 1 94 ? 5.835 -1.874 5.847 1.00 94.75 94 TYR A O 1
ATOM 767 N N . LYS A 1 95 ? 5.510 0.353 5.965 1.00 95.50 95 LYS A N 1
ATOM 768 C CA . LYS A 1 95 ? 6.395 0.739 4.856 1.00 95.50 95 LYS A CA 1
ATOM 769 C C . LYS A 1 95 ? 7.781 0.076 4.871 1.00 95.50 95 LYS A C 1
ATOM 771 O O . LYS A 1 95 ? 8.100 -0.598 3.892 1.00 95.50 95 LYS A O 1
ATOM 776 N N . PRO A 1 96 ? 8.588 0.145 5.950 1.00 95.62 96 PRO A N 1
ATOM 777 C CA . PRO A 1 96 ? 9.915 -0.478 5.953 1.00 95.62 96 PRO A CA 1
ATOM 778 C C . PRO A 1 96 ? 9.867 -2.007 5.801 1.00 95.62 96 PRO A C 1
ATOM 780 O O . PRO A 1 96 ? 10.785 -2.607 5.241 1.00 95.62 96 PRO A O 1
ATOM 783 N N . LEU A 1 97 ? 8.795 -2.652 6.273 1.00 95.25 97 LEU A N 1
ATOM 784 C CA . LEU A 1 97 ? 8.608 -4.101 6.159 1.00 95.25 97 LEU A CA 1
ATOM 785 C C . LEU A 1 97 ? 8.255 -4.487 4.718 1.00 95.25 97 LEU A C 1
ATOM 787 O O . LEU A 1 97 ? 8.837 -5.425 4.168 1.00 95.25 97 LEU A O 1
ATOM 791 N N . ARG A 1 98 ? 7.339 -3.735 4.097 1.00 95.25 98 ARG A N 1
ATOM 792 C CA . ARG A 1 98 ? 6.936 -3.909 2.699 1.00 95.25 98 ARG A CA 1
ATOM 793 C C . ARG A 1 98 ? 8.087 -3.636 1.742 1.00 95.25 98 ARG A C 1
ATOM 795 O O . ARG A 1 98 ? 8.291 -4.419 0.820 1.00 95.25 98 ARG A O 1
ATOM 802 N N . ASP A 1 99 ? 8.846 -2.565 1.945 1.00 94.50 99 ASP A N 1
ATOM 803 C CA . ASP A 1 99 ? 9.923 -2.184 1.026 1.00 94.50 99 ASP A CA 1
ATOM 804 C C . ASP A 1 99 ? 11.052 -3.218 1.029 1.00 94.50 99 ASP A C 1
ATOM 806 O O . ASP A 1 99 ? 11.547 -3.594 -0.035 1.00 94.50 99 ASP A O 1
ATOM 810 N N . GLY A 1 100 ? 11.375 -3.797 2.192 1.00 92.50 100 GLY A N 1
ATOM 811 C CA . GLY A 1 100 ? 12.273 -4.950 2.262 1.00 92.50 100 GLY A CA 1
ATOM 812 C C . GLY A 1 100 ? 11.799 -6.118 1.385 1.00 92.50 100 GLY A C 1
ATOM 813 O O . GLY A 1 100 ? 12.588 -6.683 0.629 1.00 92.50 100 GLY A O 1
ATOM 814 N N . LEU A 1 101 ? 10.505 -6.455 1.428 1.00 90.38 101 LEU A N 1
ATOM 815 C CA . LEU A 1 101 ? 9.920 -7.504 0.581 1.00 90.38 101 LEU A CA 1
ATOM 816 C C . LEU A 1 101 ? 9.917 -7.123 -0.901 1.00 90.38 101 LEU A C 1
ATOM 818 O O . LEU A 1 101 ? 10.255 -7.956 -1.734 1.00 90.38 101 LEU A O 1
ATOM 822 N N . ALA A 1 102 ? 9.566 -5.881 -1.238 1.00 89.25 102 ALA A N 1
ATOM 823 C CA . ALA A 1 102 ? 9.547 -5.394 -2.616 1.00 89.25 102 ALA A CA 1
ATOM 824 C C . ALA A 1 102 ? 10.940 -5.466 -3.263 1.00 89.25 102 ALA A C 1
ATOM 826 O O . ALA A 1 102 ? 11.062 -5.785 -4.443 1.00 89.25 102 ALA A O 1
ATOM 827 N N . HIS A 1 103 ? 11.995 -5.275 -2.469 1.00 89.19 103 HIS A N 1
ATOM 828 C CA . HIS A 1 103 ? 13.384 -5.494 -2.873 1.00 89.19 103 HIS A CA 1
ATOM 829 C C . HIS A 1 103 ? 13.848 -6.951 -2.737 1.00 89.19 103 HIS A C 1
ATOM 831 O O . HIS A 1 103 ? 15.045 -7.230 -2.732 1.00 89.19 103 HIS A O 1
ATOM 837 N N . THR A 1 104 ? 12.916 -7.903 -2.658 1.00 86.31 104 THR A N 1
ATOM 838 C CA . THR A 1 104 ? 13.148 -9.357 -2.590 1.00 86.31 104 THR A CA 1
ATOM 839 C C . THR A 1 104 ? 13.917 -9.835 -1.353 1.00 86.31 104 THR A C 1
ATOM 841 O O . THR A 1 104 ? 14.344 -10.993 -1.283 1.00 86.31 104 THR A O 1
ATOM 844 N N . ALA A 1 105 ? 14.064 -8.982 -0.335 1.00 89.38 105 ALA A N 1
ATOM 845 C CA . ALA A 1 105 ? 14.762 -9.333 0.890 1.00 89.38 105 ALA A CA 1
ATOM 846 C C . ALA A 1 105 ? 13.948 -10.308 1.753 1.00 89.38 105 ALA A C 1
ATOM 848 O O . ALA A 1 105 ? 12.717 -10.407 1.697 1.00 89.38 105 ALA A O 1
ATOM 849 N N . ARG A 1 106 ? 14.661 -11.037 2.616 1.00 89.31 106 ARG A N 1
ATOM 850 C CA . ARG A 1 106 ? 14.046 -11.908 3.620 1.00 89.31 106 ARG A CA 1
ATOM 851 C C . ARG A 1 106 ? 13.899 -11.156 4.929 1.00 89.31 106 ARG A C 1
ATOM 853 O O . ARG A 1 106 ? 14.891 -10.791 5.552 1.00 89.31 106 ARG A O 1
ATOM 860 N N . LEU A 1 107 ? 12.658 -11.003 5.378 1.00 91.62 107 LEU A N 1
ATOM 861 C CA . LEU A 1 107 ? 12.384 -10.454 6.699 1.00 91.62 107 LEU A CA 1
ATOM 862 C C . LEU A 1 107 ? 12.872 -11.409 7.794 1.00 91.62 107 LEU A C 1
ATOM 864 O O . LEU A 1 107 ? 12.718 -12.633 7.693 1.00 91.62 107 LEU A O 1
ATOM 868 N N . THR A 1 108 ? 13.414 -10.838 8.869 1.00 93.81 108 THR A N 1
ATOM 869 C CA . THR A 1 108 ? 13.721 -11.572 10.101 1.00 93.81 108 THR A CA 1
ATOM 870 C C . THR A 1 108 ? 12.433 -12.097 10.741 1.00 93.81 108 THR A C 1
ATOM 872 O O . THR A 1 108 ? 11.341 -11.597 10.468 1.00 93.81 108 THR A O 1
ATOM 875 N N . LYS A 1 109 ? 12.528 -13.087 11.639 1.00 93.25 109 LYS A N 1
ATOM 876 C CA . LYS A 1 109 ? 11.350 -13.602 12.365 1.00 93.25 109 LYS A CA 1
ATOM 877 C C . LYS A 1 109 ? 10.599 -12.485 13.106 1.00 93.25 109 LYS A C 1
ATOM 879 O O . LYS A 1 109 ? 9.374 -12.452 13.069 1.00 93.25 109 LYS A O 1
ATOM 884 N N . GLN A 1 110 ? 11.332 -11.557 13.720 1.00 95.50 110 GLN A N 1
ATOM 885 C CA . GLN A 1 110 ? 10.757 -10.403 14.416 1.00 95.50 110 GLN A CA 1
ATOM 886 C C . GLN A 1 110 ? 10.046 -9.449 13.449 1.00 95.50 110 GLN A C 1
ATOM 888 O O . GLN A 1 110 ? 8.918 -9.050 13.718 1.00 95.50 110 GLN A O 1
ATOM 893 N N . ALA A 1 111 ? 10.651 -9.145 12.297 1.00 95.56 111 ALA A N 1
ATOM 894 C CA . ALA A 1 111 ? 10.034 -8.293 11.282 1.00 95.56 111 ALA A CA 1
ATOM 895 C C . ALA A 1 111 ? 8.761 -8.922 10.687 1.00 95.56 111 ALA A C 1
ATOM 897 O O . ALA A 1 111 ? 7.772 -8.225 10.486 1.00 95.56 111 ALA A O 1
ATOM 898 N N . LYS A 1 112 ? 8.741 -10.245 10.473 1.00 94.81 112 LYS A N 1
ATOM 899 C CA . LYS A 1 112 ? 7.527 -10.966 10.048 1.00 94.81 112 LYS A CA 1
ATOM 900 C C . LYS A 1 112 ? 6.418 -10.878 11.091 1.00 94.81 112 LYS A C 1
ATOM 902 O O . LYS A 1 112 ? 5.280 -10.589 10.745 1.00 94.81 112 LYS A O 1
ATOM 907 N N . 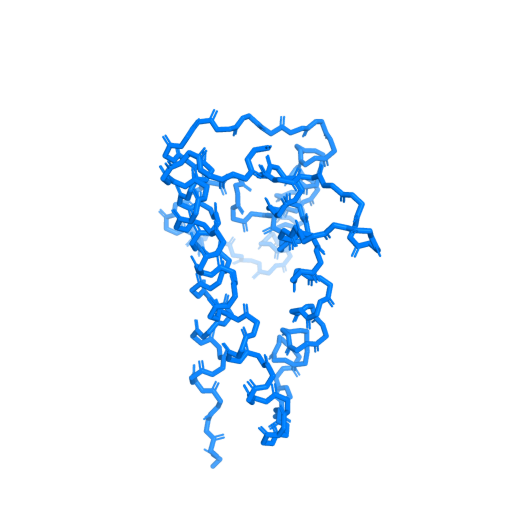GLN A 1 113 ? 6.754 -11.099 12.363 1.00 95.62 113 GLN A N 1
ATOM 908 C CA . GLN A 1 113 ? 5.786 -10.975 13.451 1.00 95.62 113 GLN A CA 1
ATOM 909 C C . GLN A 1 113 ? 5.238 -9.547 13.543 1.00 95.62 113 GLN A C 1
ATOM 9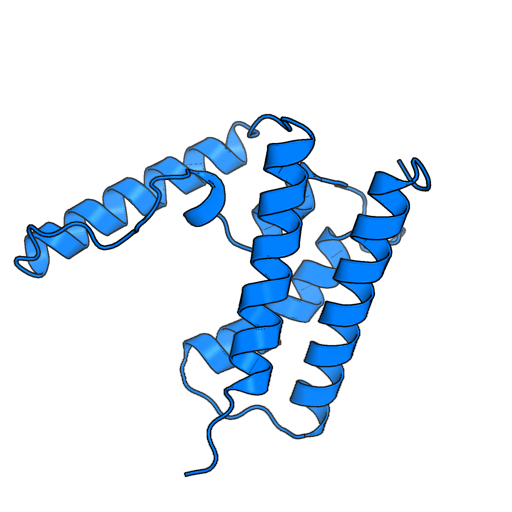11 O O . GLN A 1 113 ? 4.035 -9.364 13.704 1.00 95.62 113 GLN A O 1
ATOM 916 N N . LYS A 1 114 ? 6.106 -8.540 13.391 1.00 96.62 114 LYS A N 1
ATOM 917 C CA . LYS A 1 114 ? 5.703 -7.134 13.377 1.00 96.62 114 LYS A CA 1
ATOM 918 C C . LYS A 1 114 ? 4.755 -6.835 12.218 1.00 96.62 114 LYS A C 1
ATOM 920 O O . LYS A 1 114 ? 3.713 -6.239 12.456 1.00 96.62 114 LYS A O 1
ATOM 925 N N . LEU A 1 115 ? 5.075 -7.296 11.005 1.00 96.62 115 LEU A N 1
ATOM 926 C CA . LEU A 1 115 ? 4.209 -7.138 9.833 1.00 96.62 115 LEU A CA 1
ATOM 927 C C . LEU A 1 115 ? 2.830 -7.743 10.087 1.00 96.62 115 LEU A C 1
ATOM 929 O O . LEU A 1 115 ? 1.823 -7.101 9.808 1.00 96.62 115 LEU A O 1
ATOM 933 N N . ARG A 1 116 ? 2.788 -8.941 10.679 1.00 96.00 116 ARG A N 1
ATOM 934 C CA . ARG A 1 116 ? 1.527 -9.600 11.005 1.00 96.00 116 ARG A CA 1
ATOM 935 C C . ARG A 1 116 ? 0.681 -8.784 11.981 1.00 96.00 116 ARG A C 1
ATOM 937 O O . ARG A 1 116 ? -0.508 -8.609 11.756 1.00 96.00 116 ARG A O 1
ATOM 944 N N . THR A 1 117 ? 1.299 -8.238 13.026 1.00 97.00 117 THR A N 1
ATOM 945 C CA . THR A 1 117 ? 0.603 -7.374 13.988 1.00 97.00 117 THR A CA 1
ATOM 946 C C . THR A 1 117 ? 0.113 -6.071 13.350 1.00 97.00 117 THR A C 1
ATOM 948 O O . THR A 1 117 ? -0.990 -5.630 13.659 1.00 97.00 117 THR A O 1
ATOM 951 N N . VAL A 1 118 ? 0.885 -5.468 12.439 1.00 96.56 118 VAL A N 1
ATOM 952 C CA . VAL A 1 118 ? 0.447 -4.279 11.683 1.00 96.56 118 VAL A CA 1
ATOM 953 C C . VAL A 1 118 ? -0.755 -4.615 10.795 1.00 96.56 118 VAL A C 1
ATOM 955 O O . VAL A 1 118 ? -1.736 -3.879 10.799 1.00 96.56 118 VAL A O 1
ATOM 958 N N . TYR A 1 119 ? -0.729 -5.756 10.101 1.00 96.62 119 TYR A N 1
ATOM 959 C CA . TYR A 1 119 ? -1.875 -6.255 9.337 1.00 96.62 119 TYR A CA 1
ATOM 960 C C . TYR A 1 119 ? -3.126 -6.434 10.215 1.00 96.62 119 TYR A C 1
ATOM 962 O O . TYR A 1 119 ? -4.197 -5.926 9.875 1.00 96.62 119 TYR A O 1
ATOM 970 N N . ASP A 1 120 ? -2.996 -7.118 11.357 1.00 96.88 120 ASP A N 1
ATOM 971 C CA . ASP A 1 120 ? -4.117 -7.360 12.269 1.00 96.88 120 ASP A CA 1
ATOM 972 C C . ASP A 1 120 ? -4.698 -6.030 12.803 1.00 96.88 120 ASP A C 1
ATOM 974 O O . ASP A 1 120 ? -5.920 -5.885 12.906 1.00 96.88 120 ASP A O 1
ATOM 978 N N . ASN A 1 121 ? -3.846 -5.026 13.057 1.00 96.38 121 ASN A N 1
ATOM 979 C CA . ASN A 1 121 ? -4.265 -3.676 13.450 1.00 96.38 121 ASN A CA 1
ATOM 980 C C . ASN A 1 121 ? -5.027 -2.943 12.338 1.00 96.38 121 ASN A C 1
ATOM 982 O O . ASN A 1 121 ? -6.114 -2.426 12.605 1.00 96.38 121 ASN A O 1
ATOM 986 N N . ILE A 1 122 ? -4.503 -2.928 11.105 1.00 96.81 122 ILE A N 1
ATOM 987 C CA . ILE A 1 122 ? -5.169 -2.313 9.941 1.00 96.81 122 ILE A CA 1
ATOM 988 C C . ILE A 1 122 ? -6.561 -2.921 9.768 1.00 96.81 122 ILE A C 1
ATOM 990 O O . ILE A 1 122 ? -7.556 -2.199 9.690 1.00 96.81 122 ILE A O 1
ATOM 994 N N . LYS A 1 123 ? -6.652 -4.255 9.792 1.00 96.56 123 LYS A N 1
ATOM 995 C CA . LYS A 1 123 ? -7.926 -4.971 9.705 1.00 96.56 123 LYS A CA 1
ATOM 996 C C . LYS A 1 123 ? -8.881 -4.563 10.827 1.00 96.56 123 LYS A C 1
ATOM 998 O O . LYS A 1 123 ? -10.031 -4.223 10.557 1.00 96.56 123 LYS A O 1
ATOM 1003 N N . GLY A 1 124 ? -8.422 -4.588 12.079 1.00 96.00 124 GLY A N 1
ATOM 1004 C CA . GLY A 1 124 ? -9.244 -4.216 13.232 1.00 96.00 124 GLY A CA 1
ATOM 1005 C C . GLY A 1 124 ? -9.751 -2.776 13.151 1.00 96.00 124 GLY A C 1
ATOM 1006 O O . GLY A 1 124 ? -10.889 -2.493 13.522 1.00 96.00 124 GLY A O 1
ATOM 1007 N N . ARG A 1 125 ? -8.936 -1.867 12.614 1.00 94.75 125 ARG A N 1
ATOM 1008 C CA . ARG A 1 125 ? -9.305 -0.469 12.427 1.00 94.75 125 ARG A CA 1
ATOM 1009 C C . ARG A 1 125 ? -10.347 -0.269 11.330 1.00 94.75 125 ARG A C 1
ATOM 1011 O O . ARG A 1 125 ? -11.319 0.439 11.569 1.00 94.75 125 ARG A O 1
ATOM 1018 N N . ILE A 1 126 ? -10.196 -0.934 10.186 1.00 95.38 126 ILE A N 1
ATOM 1019 C CA . ILE A 1 126 ? -11.209 -0.925 9.119 1.00 95.38 126 ILE A CA 1
ATOM 1020 C C . ILE A 1 126 ? -12.555 -1.439 9.644 1.00 95.38 126 ILE A C 1
ATOM 1022 O O . ILE A 1 126 ? -13.582 -0.814 9.399 1.00 95.38 126 ILE A O 1
ATOM 1026 N N . VAL A 1 127 ? -12.559 -2.513 10.442 1.00 94.75 127 VAL A N 1
ATOM 1027 C CA . VAL A 1 127 ? -13.790 -3.034 11.064 1.00 94.75 127 VAL A CA 1
ATOM 1028 C C . VAL A 1 127 ? -14.453 -2.000 11.981 1.00 94.75 127 VAL A C 1
ATOM 1030 O O . VAL A 1 127 ? -15.667 -1.826 11.912 1.00 94.75 127 VAL A O 1
ATOM 1033 N N . LYS A 1 128 ? -13.681 -1.275 12.801 1.00 93.69 128 LYS A N 1
ATOM 1034 C CA . LYS A 1 128 ? -14.226 -0.200 13.651 1.00 93.69 128 LYS A CA 1
ATOM 1035 C C . LYS A 1 128 ? -14.843 0.931 12.830 1.00 93.69 128 LYS A C 1
ATOM 1037 O O . LYS A 1 128 ? -15.968 1.338 13.104 1.00 93.69 128 LYS A O 1
ATOM 1042 N N . LEU A 1 129 ? -14.151 1.370 11.778 1.00 92.56 129 LEU A N 1
ATOM 1043 C CA . LEU A 1 129 ? -14.656 2.405 10.873 1.00 92.56 129 LEU A CA 1
ATOM 1044 C C . LEU A 1 129 ? -15.940 1.961 10.155 1.00 92.56 129 LEU A C 1
ATOM 1046 O O . LEU A 1 129 ? -16.858 2.761 9.988 1.00 92.56 129 LEU A O 1
ATOM 1050 N N . LEU A 1 130 ? -16.048 0.682 9.776 1.00 91.38 130 LEU A N 1
ATOM 1051 C CA . LEU A 1 130 ? -17.276 0.109 9.211 1.00 91.38 130 LEU A CA 1
ATOM 1052 C C . LEU A 1 130 ? -18.436 0.096 10.214 1.00 91.38 130 LEU A C 1
ATOM 1054 O O . LEU A 1 130 ? -19.572 0.347 9.817 1.00 91.38 130 LEU A O 1
ATOM 1058 N N . ALA A 1 131 ? -18.153 -0.152 11.494 1.00 91.44 131 ALA A N 1
ATOM 1059 C CA . ALA A 1 131 ? -19.134 -0.109 12.577 1.00 91.44 131 ALA A CA 1
ATOM 1060 C C . ALA A 1 131 ? -19.554 1.323 12.979 1.00 91.44 131 ALA A C 1
ATOM 1062 O O . ALA A 1 131 ? -20.427 1.483 13.827 1.00 91.44 131 ALA A O 1
ATOM 1063 N N . GLY A 1 132 ? -18.959 2.363 12.379 1.00 82.25 132 GLY A N 1
ATOM 1064 C CA . GLY A 1 132 ? -19.212 3.764 12.731 1.00 82.25 132 GLY A CA 1
ATOM 1065 C C . GLY A 1 132 ? -18.461 4.238 13.981 1.00 82.25 132 GLY A C 1
ATOM 1066 O O . GLY A 1 132 ? -18.735 5.321 14.492 1.00 82.25 132 GLY A O 1
ATOM 1067 N N . GLU A 1 133 ? -17.501 3.455 14.473 1.00 63.84 133 GLU A N 1
ATOM 1068 C CA . GLU A 1 133 ? -16.694 3.778 15.646 1.00 63.84 133 GLU A CA 1
ATOM 1069 C C . GLU A 1 133 ? -15.341 4.377 15.217 1.00 63.84 133 GLU A C 1
ATOM 1071 O O . GLU A 1 133 ? -14.532 3.721 14.559 1.00 63.84 133 GLU A O 1
ATOM 1076 N N . GLY A 1 134 ? -15.050 5.618 15.630 1.00 59.97 134 GLY A N 1
ATOM 1077 C CA . GLY A 1 134 ? -13.708 6.213 15.498 1.00 59.97 134 GLY A CA 1
ATOM 1078 C C . GLY A 1 134 ? -13.469 7.175 14.325 1.00 59.97 134 GLY A C 1
ATOM 1079 O O . GLY A 1 134 ? -12.297 7.449 14.030 1.00 59.97 134 GLY A O 1
ATOM 1080 N N . GLY A 1 135 ? -14.538 7.699 13.709 1.00 54.84 135 GLY A N 1
ATOM 1081 C CA . GLY A 1 135 ? -14.494 8.900 12.857 1.00 54.84 135 GLY A CA 1
ATOM 1082 C C . GLY A 1 135 ? -13.882 10.088 13.585 1.00 54.84 135 GLY A C 1
ATOM 1083 O O . GLY A 1 135 ? -14.254 10.315 14.754 1.00 54.84 135 GLY A O 1
#

Foldseek 3Di:
DDDPVVLVVLQVCLLVLLVVLCVVVVQDADPVLVVQLVVQVVVVVVVCVVVVNPDDPDPDPDSSVSDAQQRSQCSQFDDDLVPDDGSNVLSVQLVVLVVCVVVVHDDDPVSSVSSVVSSVSSVVVSVCVVVVHDD

Radius of gyration: 16.04 Å; chains: 1; bounding box: 34×38×45 Å

Secondary structure (DSSP, 8-state):
----HHHHHHHHHHHHHHHHHHHHTTPPPPHHHHHHHHHHHHHHHHHHHHTT--S---SS--GGGG--HHHHHHHHH---TTTS--HHHHHHHHHHHHHHHHTTPPPPHHHHHHHHHHHHHHHHHHHHHHTT---

Organism: NCBI:txid412755

pLDDT: mean 92.26, std 8.6, range [50.09, 98.06]